Protein AF-A0A0F2PJT3-F1 (afdb_monomer)

Mean predicted aligned error: 12.68 Å

Radius of gyration: 18.32 Å; Cα contacts (8 Å, |Δi|>4): 9; chains: 1; bounding box: 47×33×47 Å

Secondary structure (DSSP, 8-state):
--HHHHHHHHHHHHHHHHHHHHHHHHHHTS-HHHHHHTTPSPTTS-----S---S-------

Foldseek 3Di:
DPPVVVVVVVVVVVVVVVVVVVVLVVLLPDPPVVCVVVCPPPPPPDNCPDPDPDPPDDDDDD

pLDDT: mean 75.23, std 15.41, range [44.56, 90.62]

Structure (mmCIF, N/CA/C/O backbone):
data_AF-A0A0F2PJT3-F1
#
_entry.id   AF-A0A0F2PJT3-F1
#
loop_
_atom_site.group_PDB
_atom_site.id
_atom_site.type_symbol
_atom_site.label_atom_id
_atom_site.label_alt_id
_atom_site.label_comp_id
_atom_site.label_asym_id
_atom_site.label_entity_id
_atom_site.label_seq_id
_atom_site.pdbx_PDB_ins_code
_atom_site.Cartn_x
_atom_site.Cartn_y
_atom_site.Cartn_z
_atom_site.occupancy
_atom_site.B_iso_or_equiv
_atom_site.auth_seq_id
_atom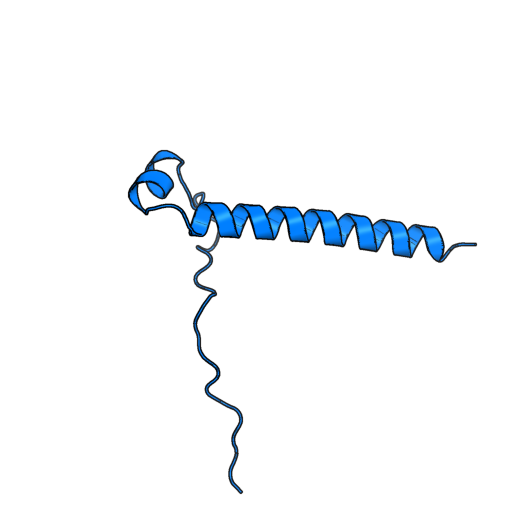_site.auth_comp_id
_atom_site.auth_asym_i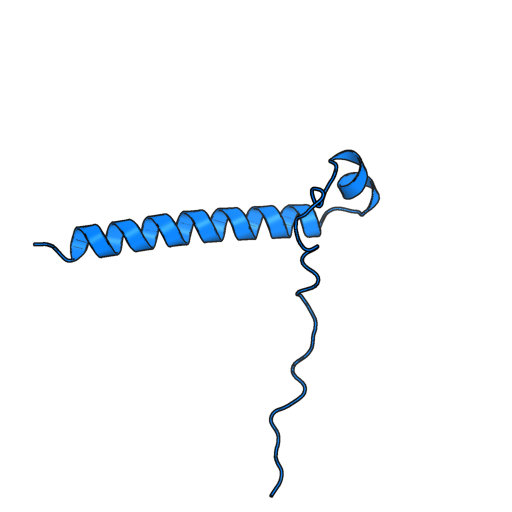d
_atom_site.auth_atom_id
_atom_site.pdbx_PDB_model_num
ATOM 1 N N . MET A 1 1 ? 19.564 -2.509 -28.676 1.00 55.66 1 MET A N 1
ATOM 2 C CA . MET A 1 1 ? 19.003 -3.401 -27.632 1.00 55.66 1 MET A CA 1
ATOM 3 C C . MET A 1 1 ? 18.140 -2.565 -26.691 1.00 55.66 1 MET A C 1
ATOM 5 O O . MET A 1 1 ? 18.682 -1.969 -25.777 1.00 55.66 1 MET A O 1
ATOM 9 N N . PHE A 1 2 ? 16.829 -2.466 -26.935 1.00 60.88 2 PHE A N 1
ATOM 10 C CA . PHE A 1 2 ? 15.918 -1.598 -26.159 1.00 60.88 2 PHE A CA 1
ATOM 11 C C . PHE A 1 2 ? 14.961 -2.371 -25.228 1.00 60.88 2 PHE A C 1
ATOM 13 O O . PHE A 1 2 ? 14.303 -1.776 -24.386 1.00 60.88 2 PHE A O 1
ATOM 20 N N . GLY A 1 3 ? 14.892 -3.705 -25.344 1.00 62.91 3 GLY A N 1
ATOM 21 C CA . GLY A 1 3 ? 13.963 -4.526 -24.553 1.00 62.91 3 GLY A CA 1
ATOM 22 C C . GLY A 1 3 ? 14.424 -4.800 -23.118 1.00 62.91 3 GLY A C 1
ATOM 23 O O . GLY A 1 3 ? 13.613 -4.820 -22.198 1.00 62.91 3 GLY A O 1
ATOM 24 N N . PHE A 1 4 ? 15.732 -4.967 -22.892 1.00 73.31 4 PHE A N 1
ATOM 25 C CA . PHE A 1 4 ? 16.256 -5.342 -21.571 1.00 73.31 4 PHE A CA 1
ATOM 26 C C . PHE A 1 4 ? 16.101 -4.233 -20.522 1.00 73.31 4 PHE A C 1
ATOM 28 O O . PHE A 1 4 ? 15.874 -4.523 -19.349 1.00 73.31 4 PHE A O 1
ATOM 35 N N . THR A 1 5 ? 16.171 -2.965 -20.931 1.00 77.75 5 THR A N 1
ATOM 36 C CA . THR A 1 5 ? 15.983 -1.806 -20.045 1.00 77.75 5 THR A CA 1
ATOM 37 C C . THR A 1 5 ? 14.533 -1.651 -19.597 1.00 77.75 5 THR A C 1
ATOM 39 O O . THR A 1 5 ? 14.286 -1.385 -18.421 1.00 77.75 5 THR A O 1
ATOM 42 N N . GLU A 1 6 ? 13.572 -1.895 -20.490 1.00 80.69 6 GLU A N 1
ATOM 43 C CA . GLU A 1 6 ? 12.140 -1.843 -20.175 1.00 80.69 6 GLU A CA 1
ATOM 44 C C . GLU A 1 6 ? 11.722 -2.998 -19.255 1.00 80.69 6 GLU A C 1
ATOM 46 O O . GLU A 1 6 ? 11.024 -2.777 -18.263 1.00 80.69 6 GLU A O 1
ATOM 51 N N . ILE A 1 7 ? 12.239 -4.209 -19.502 1.00 84.75 7 ILE A N 1
ATOM 52 C CA . ILE A 1 7 ? 12.036 -5.368 -18.617 1.00 84.75 7 ILE A CA 1
ATOM 53 C C . ILE A 1 7 ? 12.630 -5.091 -17.231 1.00 84.75 7 ILE A C 1
ATOM 55 O O . ILE A 1 7 ? 11.977 -5.331 -16.214 1.00 84.75 7 ILE A O 1
ATOM 59 N N . ALA A 1 8 ? 13.846 -4.540 -17.166 1.00 84.62 8 ALA A N 1
ATOM 60 C CA . ALA A 1 8 ? 14.475 -4.184 -15.898 1.00 84.62 8 ALA A CA 1
ATOM 61 C C . ALA A 1 8 ? 13.683 -3.100 -15.147 1.00 84.62 8 ALA A C 1
ATOM 63 O O . ALA A 1 8 ? 13.535 -3.184 -13.924 1.00 84.62 8 ALA A O 1
ATOM 64 N N . ARG A 1 9 ? 13.139 -2.103 -15.857 1.00 85.38 9 ARG A N 1
ATOM 65 C CA . ARG A 1 9 ? 12.280 -1.066 -15.269 1.00 85.38 9 ARG A CA 1
ATOM 66 C C . ARG A 1 9 ? 11.002 -1.671 -14.695 1.00 85.38 9 ARG A C 1
ATOM 68 O O . ARG A 1 9 ? 10.674 -1.399 -13.540 1.00 85.38 9 ARG A O 1
ATOM 75 N N . TYR A 1 10 ? 10.340 -2.542 -15.453 1.00 87.00 10 TYR A N 1
ATOM 76 C CA . TYR A 1 10 ? 9.123 -3.214 -15.007 1.00 87.00 10 TYR A CA 1
ATOM 77 C C . TYR A 1 10 ? 9.377 -4.123 -13.799 1.00 87.00 10 TYR A C 1
ATOM 79 O O . TYR A 1 10 ? 8.651 -4.056 -12.810 1.00 87.00 10 TYR A O 1
ATOM 87 N N . ALA A 1 11 ? 10.460 -4.904 -13.809 1.00 88.50 11 ALA A N 1
ATOM 88 C CA . ALA A 1 11 ? 10.836 -5.758 -12.683 1.00 88.50 11 ALA A CA 1
ATOM 89 C C . ALA A 1 11 ? 11.116 -4.950 -11.403 1.00 88.50 11 ALA A C 1
ATOM 91 O O . ALA A 1 11 ? 10.717 -5.356 -10.308 1.00 88.50 11 ALA A O 1
ATOM 92 N N . ARG A 1 12 ? 11.766 -3.783 -11.522 1.00 87.94 12 ARG A N 1
ATOM 93 C CA . ARG A 1 12 ? 11.996 -2.869 -10.389 1.00 87.94 12 ARG A CA 1
ATOM 94 C C . ARG A 1 12 ? 10.690 -2.295 -9.855 1.00 87.94 12 ARG A C 1
ATOM 96 O O . ARG A 1 12 ? 10.484 -2.314 -8.642 1.00 87.94 12 ARG A O 1
ATOM 103 N N . GLN A 1 13 ? 9.812 -1.833 -10.743 1.00 90.19 13 GLN A N 1
ATOM 104 C CA . GLN A 1 13 ? 8.502 -1.311 -10.364 1.00 90.19 13 GLN A CA 1
ATOM 105 C C . GLN A 1 13 ? 7.665 -2.393 -9.675 1.00 90.19 13 GLN A C 1
ATOM 107 O O . GLN A 1 13 ? 7.135 -2.162 -8.593 1.00 90.19 13 GLN A O 1
ATOM 112 N N . TRP A 1 14 ? 7.640 -3.605 -10.227 1.00 88.25 14 TRP A N 1
ATOM 113 C CA . TRP A 1 14 ? 6.953 -4.746 -9.632 1.00 88.25 14 TRP A CA 1
ATOM 114 C C . TRP A 1 14 ? 7.501 -5.099 -8.246 1.00 88.25 14 TRP A C 1
ATOM 116 O O . TRP A 1 14 ? 6.730 -5.277 -7.303 1.00 88.25 14 TRP A O 1
ATOM 126 N N . ARG A 1 15 ? 8.829 -5.136 -8.078 1.00 90.19 15 ARG A N 1
ATOM 127 C CA . ARG A 1 15 ? 9.458 -5.391 -6.773 1.00 90.19 15 ARG A CA 1
ATOM 128 C C . ARG A 1 15 ? 9.112 -4.307 -5.750 1.00 90.19 15 ARG A C 1
ATOM 130 O O . ARG A 1 15 ? 8.836 -4.640 -4.598 1.00 90.19 15 ARG A O 1
ATOM 137 N N . ALA A 1 16 ? 9.115 -3.038 -6.155 1.00 90.62 16 ALA A N 1
ATOM 138 C CA . ALA A 1 16 ? 8.734 -1.924 -5.290 1.00 90.62 16 ALA A CA 1
ATOM 139 C C . ALA A 1 16 ? 7.260 -2.029 -4.863 1.00 90.62 16 ALA A C 1
ATOM 141 O O . ALA A 1 16 ? 6.967 -1.961 -3.668 1.00 90.62 16 ALA A O 1
ATOM 142 N N . SER A 1 17 ? 6.357 -2.300 -5.809 1.00 88.62 17 SER A N 1
ATOM 143 C CA . SER A 1 17 ? 4.933 -2.524 -5.534 1.00 88.62 17 SER A CA 1
ATOM 144 C C . SER A 1 17 ? 4.714 -3.709 -4.596 1.00 88.62 17 SER A C 1
ATOM 146 O O . SER A 1 17 ? 3.956 -3.606 -3.635 1.00 88.62 17 SER A O 1
ATOM 148 N N . ARG A 1 18 ? 5.429 -4.820 -4.806 1.00 89.69 18 ARG A N 1
ATOM 149 C CA . ARG A 1 18 ? 5.317 -6.010 -3.955 1.00 89.69 18 ARG A CA 1
ATOM 150 C C . ARG A 1 18 ? 5.847 -5.761 -2.544 1.00 89.69 18 ARG A C 1
ATOM 152 O O . ARG A 1 18 ? 5.236 -6.216 -1.582 1.00 89.69 18 ARG A O 1
ATOM 159 N N . LYS A 1 19 ? 6.940 -5.003 -2.406 1.00 89.38 19 LYS A N 1
ATOM 160 C CA . LYS A 1 19 ? 7.459 -4.578 -1.098 1.00 89.38 19 LYS A CA 1
ATOM 161 C C . LYS A 1 19 ? 6.444 -3.692 -0.368 1.00 89.38 19 LYS A C 1
ATOM 163 O O . LYS A 1 19 ? 6.220 -3.900 0.819 1.00 89.38 19 LYS A O 1
ATOM 168 N N . ARG A 1 20 ? 5.798 -2.755 -1.072 1.00 86.38 20 ARG A N 1
ATOM 169 C CA . ARG A 1 20 ? 4.730 -1.916 -0.503 1.00 86.38 20 ARG A CA 1
ATOM 170 C C . ARG A 1 20 ? 3.536 -2.760 -0.050 1.00 86.38 20 ARG A C 1
ATOM 172 O O . ARG A 1 20 ? 3.110 -2.613 1.088 1.00 86.38 20 ARG A O 1
ATOM 179 N N . ALA A 1 21 ? 3.061 -3.682 -0.885 1.00 86.44 21 ALA A N 1
ATOM 180 C CA . ALA A 1 21 ? 1.950 -4.574 -0.543 1.00 86.44 21 ALA A CA 1
ATOM 181 C C . ALA A 1 21 ? 2.264 -5.482 0.661 1.00 86.44 21 ALA A C 1
ATOM 183 O O . ALA A 1 21 ? 1.408 -5.693 1.515 1.00 86.44 21 ALA A O 1
ATOM 184 N N . ALA A 1 22 ? 3.498 -5.986 0.762 1.00 87.81 22 ALA A N 1
ATOM 185 C CA . ALA A 1 22 ? 3.933 -6.775 1.911 1.00 87.81 22 ALA A CA 1
ATOM 186 C C . ALA A 1 22 ? 3.947 -5.949 3.209 1.00 87.81 22 ALA A C 1
ATOM 188 O O . ALA A 1 22 ? 3.491 -6.441 4.235 1.00 87.81 22 ALA A O 1
ATOM 189 N N . MET A 1 23 ? 4.416 -4.695 3.159 1.00 87.62 23 MET A N 1
ATOM 190 C CA . MET A 1 23 ? 4.388 -3.799 4.322 1.00 87.62 23 MET A CA 1
ATOM 191 C C . MET A 1 23 ? 2.956 -3.472 4.753 1.00 87.62 23 MET A C 1
ATOM 193 O O . MET A 1 23 ? 2.647 -3.603 5.928 1.00 87.62 23 MET A O 1
ATOM 197 N N . VAL A 1 24 ? 2.069 -3.132 3.812 1.00 87.88 24 VAL A N 1
ATOM 198 C CA . VAL A 1 24 ? 0.637 -2.908 4.094 1.00 87.88 24 VAL A CA 1
ATOM 199 C C . VAL A 1 24 ? 0.027 -4.134 4.773 1.00 87.88 24 VAL A C 1
ATOM 201 O O . VAL A 1 24 ? -0.541 -4.021 5.850 1.00 87.88 24 VAL A O 1
ATOM 204 N N . SER A 1 25 ? 0.250 -5.328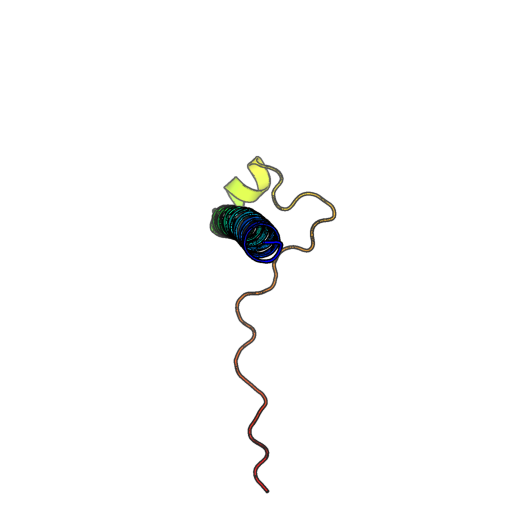 4.213 1.00 86.62 25 SER A N 1
ATOM 205 C CA . SER A 1 25 ? -0.246 -6.573 4.806 1.00 86.62 25 SER A CA 1
ATOM 206 C C . SER A 1 25 ? 0.324 -6.853 6.198 1.00 86.62 25 SER A C 1
ATOM 208 O O . SER A 1 25 ? -0.326 -7.548 6.973 1.00 86.62 25 SER A O 1
ATOM 210 N N . MET A 1 26 ? 1.539 -6.390 6.494 1.00 88.38 26 MET A N 1
ATOM 211 C CA . MET A 1 26 ? 2.145 -6.527 7.815 1.00 88.38 26 MET A CA 1
ATOM 212 C C . MET A 1 26 ? 1.458 -5.596 8.817 1.00 88.38 26 MET A C 1
ATOM 214 O O . MET A 1 26 ? 1.093 -6.052 9.896 1.00 88.38 26 MET A O 1
ATOM 218 N N . PHE A 1 27 ? 1.213 -4.336 8.450 1.00 87.12 27 PHE A N 1
ATOM 219 C CA . PHE A 1 27 ? 0.478 -3.396 9.301 1.00 87.12 27 PHE A CA 1
ATOM 220 C C . PHE A 1 27 ? -0.974 -3.829 9.528 1.00 87.12 27 PHE A C 1
ATOM 222 O O . PHE A 1 27 ? -1.437 -3.812 10.665 1.00 87.12 27 PHE A O 1
ATOM 229 N N . ASP A 1 28 ? -1.646 -4.332 8.491 1.00 84.94 28 ASP A N 1
ATOM 230 C CA . ASP A 1 28 ? -3.010 -4.870 8.594 1.00 84.94 28 ASP A CA 1
ATOM 231 C C . ASP A 1 28 ? -3.089 -6.124 9.482 1.00 84.94 28 ASP A C 1
ATOM 233 O O . ASP A 1 28 ? -4.152 -6.448 10.007 1.00 84.94 28 ASP A O 1
ATOM 237 N N . SER A 1 29 ? -1.975 -6.846 9.653 1.00 87.56 29 SER A N 1
ATOM 238 C CA . SER A 1 29 ? -1.901 -8.017 10.536 1.00 87.56 29 SER A CA 1
ATOM 239 C C . SER A 1 29 ? -1.624 -7.672 12.002 1.00 87.56 29 SER A C 1
ATOM 241 O O . SER A 1 29 ? -1.697 -8.558 12.855 1.00 87.56 29 SER A O 1
ATOM 243 N N . LEU A 1 30 ? -1.299 -6.412 12.313 1.00 87.25 30 LEU A N 1
ATOM 244 C CA . LEU A 1 30 ? -1.091 -5.984 13.694 1.00 87.25 30 LEU A CA 1
ATOM 245 C C . LEU A 1 30 ? -2.422 -5.984 14.466 1.00 87.25 30 LEU A C 1
ATOM 247 O O . LEU A 1 30 ? -3.469 -5.704 13.881 1.00 87.25 30 LEU A O 1
ATOM 251 N N . PRO A 1 31 ? -2.403 -6.228 15.786 1.00 89.62 31 PRO A N 1
ATOM 252 C CA . PRO A 1 31 ? -3.541 -5.970 16.661 1.00 89.62 31 PRO A CA 1
ATOM 253 C C . PRO A 1 31 ? -4.093 -4.548 16.495 1.00 89.62 31 PRO A C 1
ATOM 255 O O . PRO 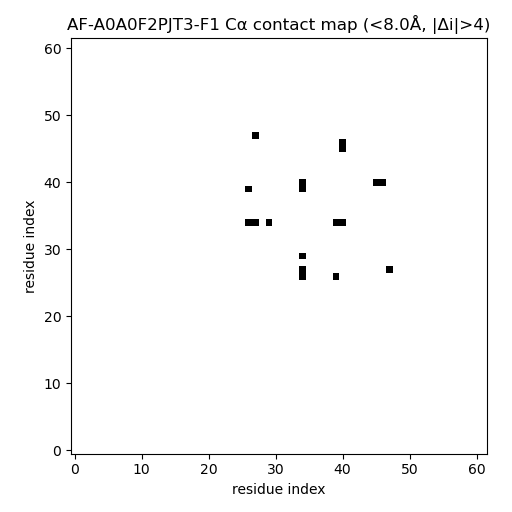A 1 31 ? -3.332 -3.596 16.328 1.00 89.62 31 PRO A O 1
ATOM 258 N N . LEU A 1 32 ? -5.416 -4.395 16.600 1.00 84.31 32 LEU A N 1
ATOM 259 C CA . LEU A 1 32 ? -6.113 -3.111 16.425 1.00 84.31 32 LEU A CA 1
ATOM 260 C C . LEU A 1 32 ? -5.601 -2.001 17.356 1.00 84.31 32 LEU A C 1
ATOM 262 O O . LEU A 1 32 ? -5.636 -0.832 16.989 1.00 84.31 32 LEU A O 1
ATOM 266 N N . GLU A 1 33 ? -5.140 -2.359 18.552 1.00 89.50 33 GLU A N 1
ATOM 267 C CA . GLU A 1 33 ? -4.518 -1.434 19.508 1.00 89.50 33 GLU A CA 1
ATOM 268 C C . GLU A 1 33 ? -3.248 -0.818 18.912 1.00 89.50 33 GLU A C 1
ATOM 270 O O . GLU A 1 33 ? -3.153 0.399 18.785 1.00 89.50 33 GLU A O 1
ATOM 275 N N . LEU A 1 34 ? -2.346 -1.661 18.401 1.00 87.00 34 LEU A N 1
ATOM 276 C CA . LEU A 1 34 ? -1.110 -1.216 17.762 1.00 87.00 34 LEU A CA 1
ATOM 277 C C . LEU A 1 34 ? -1.361 -0.461 16.456 1.00 87.00 34 LEU A C 1
ATOM 279 O O . LEU A 1 34 ? -0.618 0.466 16.152 1.00 87.00 34 LEU A O 1
ATOM 283 N N . GLN A 1 35 ? -2.400 -0.819 15.693 1.00 88.31 35 GLN A N 1
A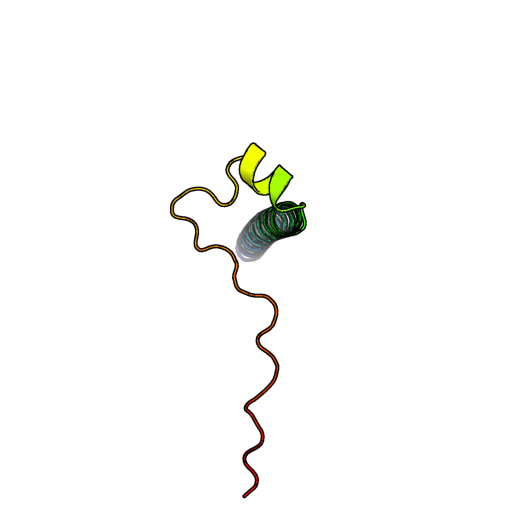TOM 284 C CA . GLN A 1 35 ? -2.787 -0.057 14.499 1.00 88.31 35 GLN A CA 1
ATOM 285 C C . GLN A 1 35 ? -3.186 1.381 14.859 1.00 88.31 35 GLN A C 1
ATOM 287 O O . GLN A 1 35 ? -2.756 2.321 14.193 1.00 88.31 35 GLN A O 1
ATOM 292 N N . LYS A 1 36 ? -3.947 1.571 15.944 1.00 86.12 36 LYS A N 1
ATOM 293 C CA . LYS A 1 36 ? -4.321 2.907 16.432 1.00 86.12 36 LYS A CA 1
ATOM 294 C C . LYS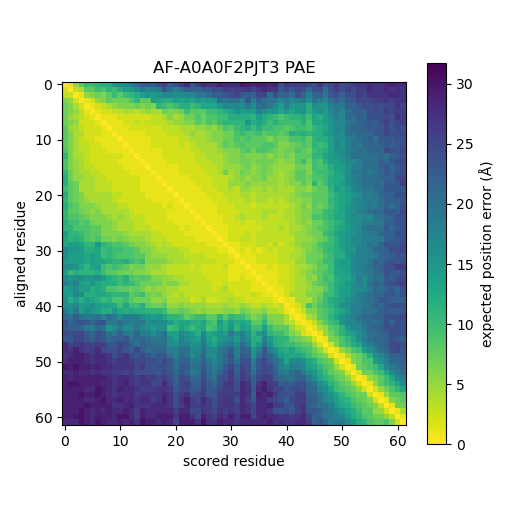 A 1 36 ? -3.111 3.693 16.923 1.00 86.12 36 LYS A C 1
ATOM 296 O O . LYS A 1 36 ? -2.995 4.867 16.580 1.00 86.12 36 LYS A O 1
ATOM 301 N N . ASP A 1 37 ? -2.210 3.046 17.660 1.00 90.44 37 ASP A N 1
ATOM 302 C CA . ASP A 1 37 ? -1.012 3.690 18.212 1.00 90.44 37 ASP A CA 1
ATOM 303 C C . ASP A 1 37 ? -0.105 4.270 17.118 1.00 90.44 37 ASP A C 1
ATOM 305 O O . ASP A 1 37 ? 0.477 5.341 17.288 1.00 90.44 37 ASP A O 1
ATOM 309 N N . ILE A 1 38 ? -0.013 3.595 15.968 1.00 87.75 38 ILE A N 1
ATOM 310 C CA . ILE A 1 38 ? 0.779 4.060 14.818 1.00 87.75 38 ILE A CA 1
ATOM 311 C C . ILE A 1 38 ? -0.024 4.915 13.824 1.00 87.75 38 ILE A C 1
ATOM 313 O O . ILE A 1 38 ? 0.516 5.314 12.792 1.00 87.75 38 ILE A O 1
ATOM 317 N N . GLY A 1 39 ? -1.307 5.177 14.094 1.00 85.69 39 GLY A N 1
ATOM 318 C CA . GLY A 1 39 ? -2.185 5.932 13.197 1.00 85.69 39 GLY A CA 1
ATOM 319 C C . GLY A 1 39 ? -2.482 5.223 11.868 1.00 85.69 39 GLY A C 1
ATOM 320 O O . GLY A 1 39 ? -2.632 5.886 10.841 1.00 85.69 39 GLY A O 1
ATOM 321 N N . TRP A 1 40 ? -2.529 3.887 11.870 1.00 84.44 40 TRP A N 1
ATOM 322 C CA . TRP A 1 40 ? -2.864 3.053 10.716 1.00 84.44 40 TRP A CA 1
ATOM 3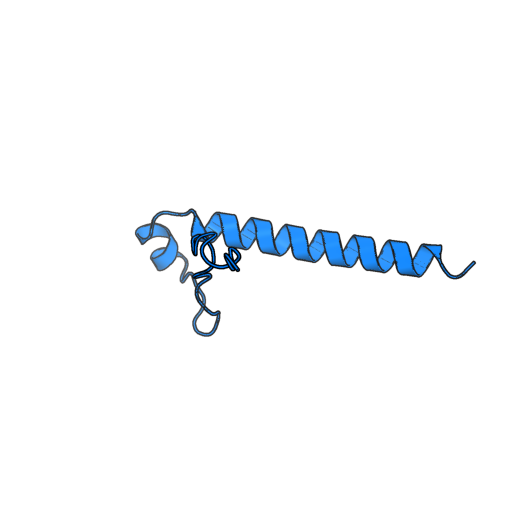23 C C . TRP A 1 40 ? -4.354 2.656 10.709 1.00 84.44 40 TRP A C 1
ATOM 325 O O . TRP A 1 40 ? -4.872 2.248 11.750 1.00 84.44 40 TRP A O 1
ATOM 335 N N . PRO A 1 41 ? -5.045 2.693 9.553 1.00 82.69 41 PRO A N 1
ATOM 336 C CA . PRO A 1 41 ? -4.603 3.276 8.286 1.00 82.69 41 PRO A CA 1
ATOM 337 C C . PRO A 1 41 ? -4.589 4.812 8.345 1.00 82.69 41 PRO A C 1
ATOM 339 O O . PRO A 1 41 ? -5.385 5.430 9.051 1.00 82.69 41 PRO A O 1
ATOM 342 N N . ALA A 1 42 ? -3.696 5.433 7.569 1.00 80.25 42 ALA A N 1
ATOM 343 C CA . ALA A 1 42 ? -3.635 6.888 7.466 1.00 80.25 42 ALA A CA 1
ATOM 344 C C . ALA A 1 42 ? -4.963 7.447 6.924 1.00 80.25 42 ALA A C 1
ATOM 346 O O . ALA A 1 42 ? -5.553 6.879 6.003 1.00 80.25 42 ALA A O 1
ATOM 347 N N . ALA A 1 43 ? -5.428 8.571 7.476 1.00 69.31 43 ALA A N 1
ATOM 348 C CA . ALA A 1 43 ? -6.675 9.207 7.059 1.00 69.31 43 ALA A CA 1
ATOM 349 C C . ALA A 1 43 ? -6.658 9.507 5.545 1.00 69.31 43 ALA A C 1
ATOM 351 O O . ALA A 1 43 ? -5.900 10.358 5.084 1.00 69.31 43 ALA A O 1
ATOM 352 N N . GLY A 1 44 ? -7.483 8.787 4.778 1.00 68.94 44 GLY A N 1
ATOM 353 C CA . GLY A 1 44 ? -7.584 8.911 3.319 1.00 68.94 44 GLY A CA 1
ATOM 354 C C . GLY A 1 44 ? -7.109 7.688 2.528 1.00 68.94 44 GLY A C 1
ATOM 355 O O . GLY A 1 44 ? -7.431 7.586 1.346 1.00 68.94 44 GLY A O 1
ATOM 356 N N . GLU A 1 45 ? -6.416 6.733 3.153 1.00 64.50 45 GLU A N 1
ATOM 357 C CA . GLU A 1 45 ? -6.215 5.416 2.544 1.00 64.50 45 GLU A CA 1
ATOM 358 C C . GLU A 1 45 ? -7.494 4.586 2.745 1.00 64.50 45 GLU A C 1
ATOM 360 O O . GLU A 1 45 ? -7.995 4.500 3.874 1.00 64.50 45 GLU A O 1
ATOM 365 N N . PRO A 1 46 ? -8.058 3.970 1.688 1.00 60.00 46 PRO A N 1
ATOM 366 C CA . PRO A 1 46 ? -9.133 3.014 1.875 1.00 60.00 46 PRO A CA 1
ATOM 367 C C . PRO A 1 46 ? -8.564 1.885 2.729 1.00 60.00 46 PRO A C 1
ATOM 369 O O . PRO A 1 46 ? -7.655 1.179 2.291 1.00 60.00 46 PRO A O 1
ATOM 372 N N . ALA A 1 47 ? -9.074 1.732 3.956 1.00 60.75 47 ALA A N 1
ATOM 373 C CA . ALA A 1 47 ? -8.784 0.565 4.775 1.00 60.75 47 ALA A CA 1
ATOM 374 C C . ALA A 1 47 ? -8.929 -0.656 3.867 1.00 60.75 47 ALA A C 1
ATOM 376 O O . ALA A 1 47 ? -9.980 -0.810 3.235 1.00 60.75 47 ALA A O 1
ATOM 377 N N . SER A 1 48 ? -7.856 -1.440 3.731 1.00 59.47 48 SER A N 1
ATOM 378 C CA . SER A 1 48 ? -7.756 -2.591 2.834 1.00 59.47 48 SER A CA 1
ATOM 379 C C . SER A 1 48 ? -8.746 -3.670 3.282 1.00 59.47 48 SER A C 1
ATOM 381 O O . SER A 1 48 ? -8.405 -4.704 3.846 1.00 59.47 48 SER A O 1
ATOM 383 N N . THR A 1 49 ? -10.029 -3.411 3.044 1.00 51.72 49 THR A N 1
ATOM 384 C CA . THR A 1 49 ? -11.181 -4.258 3.352 1.00 51.72 49 THR A CA 1
ATOM 385 C C . THR A 1 49 ? -11.311 -5.267 2.214 1.00 51.72 49 THR A C 1
ATOM 387 O O . THR A 1 49 ? -12.321 -5.362 1.526 1.00 51.72 49 THR A O 1
ATOM 390 N N . GLY A 1 50 ? -10.198 -5.942 1.932 1.00 51.62 50 GLY A N 1
ATOM 391 C CA . GLY A 1 50 ? -9.942 -6.626 0.672 1.00 51.62 50 GLY A CA 1
ATOM 392 C C . GLY A 1 50 ? -9.218 -7.948 0.861 1.00 51.62 50 GLY A C 1
ATOM 393 O O . GLY A 1 50 ? -8.419 -8.350 0.022 1.00 51.62 50 GLY A O 1
ATOM 394 N N . ARG A 1 51 ? -9.488 -8.651 1.960 1.00 54.84 51 ARG A N 1
ATOM 395 C CA . ARG A 1 51 ? -9.346 -10.106 1.992 1.00 54.84 51 ARG A CA 1
ATOM 396 C C . ARG A 1 51 ? -10.616 -10.678 2.601 1.00 54.84 51 ARG A C 1
ATOM 398 O O . ARG A 1 51 ? -10.955 -10.359 3.735 1.00 54.84 51 ARG A O 1
ATOM 405 N N . THR A 1 52 ? -11.264 -11.549 1.827 1.00 49.66 52 THR A N 1
ATOM 406 C CA . THR A 1 52 ? -12.471 -12.343 2.138 1.00 49.66 52 THR A CA 1
ATOM 407 C C . THR A 1 52 ? -13.835 -11.765 1.716 1.00 49.66 52 THR A C 1
ATOM 409 O O . THR A 1 52 ? -14.777 -11.713 2.491 1.00 49.66 52 THR A O 1
ATOM 412 N N . GLN A 1 53 ? -13.992 -11.444 0.431 1.00 47.53 53 GLN A N 1
ATOM 413 C CA . GLN A 1 53 ? -15.141 -11.955 -0.334 1.00 47.53 53 GLN A CA 1
ATOM 414 C C . GLN A 1 53 ? -14.500 -12.850 -1.403 1.0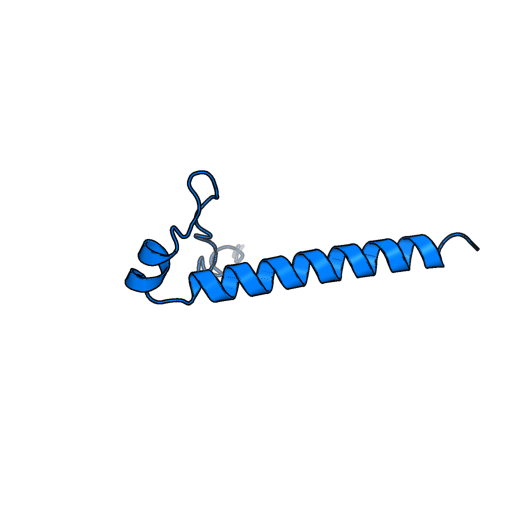0 47.53 53 GLN A C 1
ATOM 416 O O . GLN A 1 53 ? -13.893 -12.371 -2.348 1.00 47.53 53 GLN A O 1
ATOM 421 N N . GLY A 1 54 ? -14.294 -14.137 -1.138 1.00 44.56 54 GLY A N 1
ATOM 422 C CA . GLY A 1 54 ? -15.401 -15.075 -1.068 1.00 44.56 54 GLY A CA 1
ATOM 423 C C . GLY A 1 54 ? -15.751 -15.436 -2.505 1.00 44.56 54 GLY A C 1
ATOM 424 O O . GLY A 1 54 ? -16.488 -14.714 -3.161 1.00 44.56 54 GLY A O 1
ATOM 425 N N . ALA A 1 55 ? -15.149 -16.514 -2.996 1.00 47.56 55 ALA A N 1
ATOM 426 C CA . ALA A 1 55 ? -15.433 -17.134 -4.279 1.00 47.56 55 ALA A CA 1
ATOM 427 C C . ALA A 1 55 ? -16.904 -17.589 -4.347 1.00 47.56 55 ALA A C 1
ATOM 429 O O . ALA A 1 55 ? -17.221 -18.754 -4.128 1.00 47.56 55 ALA A O 1
ATOM 430 N N . ALA A 1 56 ? -17.807 -16.657 -4.621 1.00 54.84 56 ALA A N 1
ATOM 431 C CA . ALA A 1 56 ? -19.223 -16.905 -4.817 1.00 54.84 56 ALA A CA 1
ATOM 432 C C . ALA A 1 56 ? -19.691 -15.995 -5.951 1.00 54.84 56 ALA A C 1
ATOM 434 O O . ALA A 1 56 ? -20.025 -14.848 -5.705 1.00 54.84 56 ALA A O 1
ATOM 435 N N . HIS A 1 57 ? -19.590 -16.486 -7.190 1.00 48.44 57 HIS A N 1
ATOM 436 C CA . HIS A 1 57 ? -20.473 -16.197 -8.334 1.00 48.44 57 HIS A CA 1
ATOM 437 C C . HIS A 1 57 ? -19.761 -16.512 -9.658 1.00 48.44 57 HIS A C 1
ATOM 439 O O . HIS A 1 57 ? -19.338 -15.615 -10.376 1.00 48.44 57 HIS A O 1
ATOM 445 N N . ALA A 1 58 ? -19.647 -17.799 -9.997 1.00 52.66 58 ALA A N 1
ATOM 446 C CA . ALA A 1 58 ? -19.526 -18.237 -11.392 1.00 52.66 58 ALA A CA 1
ATOM 447 C C . ALA A 1 58 ? -19.901 -19.724 -11.546 1.00 52.66 58 ALA A C 1
ATOM 449 O O . ALA A 1 58 ? -19.113 -20.534 -12.018 1.00 52.66 58 ALA A O 1
ATOM 450 N N . HIS A 1 59 ? -21.121 -20.083 -11.146 1.00 58.47 59 HIS A N 1
ATOM 451 C CA . HIS A 1 59 ? -21.816 -21.229 -11.733 1.00 58.47 59 HIS A CA 1
ATOM 452 C C . HIS A 1 59 ? -23.138 -20.721 -12.312 1.00 58.47 59 HIS A C 1
ATOM 454 O O . HIS A 1 59 ? -24.108 -20.598 -11.565 1.00 58.47 59 HIS A O 1
ATOM 460 N N . PRO A 1 60 ? -23.221 -20.406 -13.614 1.00 61.22 60 PRO A N 1
ATOM 461 C CA . PRO A 1 60 ? -24.478 -20.533 -14.317 1.00 61.22 60 PRO A CA 1
ATOM 462 C C . PRO A 1 60 ? -24.647 -22.014 -14.677 1.00 61.22 60 PRO A C 1
ATOM 464 O O . PRO A 1 60 ? -23.986 -22.536 -15.569 1.00 61.22 60 PRO A O 1
ATOM 467 N N . MET A 1 61 ? -25.502 -22.698 -13.918 1.00 50.72 61 MET A N 1
ATOM 468 C CA . MET A 1 61 ? -26.249 -23.838 -14.441 1.00 50.72 61 MET A CA 1
ATOM 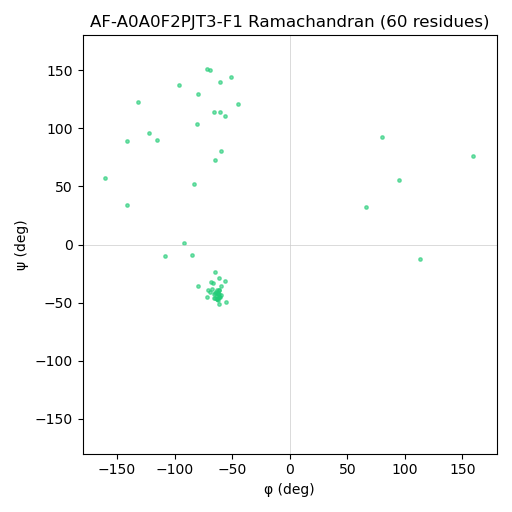469 C C . MET A 1 61 ? -27.202 -23.286 -15.499 1.00 50.72 61 MET A C 1
ATOM 471 O O . MET A 1 61 ? -28.092 -22.521 -15.135 1.00 50.72 61 MET A O 1
ATOM 475 N N . LEU A 1 62 ? -26.991 -23.657 -16.760 1.00 56.81 62 LEU A N 1
ATOM 476 C CA . LEU A 1 62 ? -28.016 -23.847 -17.789 1.00 56.81 62 LEU A CA 1
ATOM 477 C C . LEU A 1 62 ? -27.471 -24.848 -18.810 1.00 56.81 62 LEU A C 1
ATOM 479 O O . LEU A 1 62 ? -26.354 -24.606 -19.319 1.00 56.81 62 LEU A O 1
#

Sequence (62 aa):
MFGFTEIARYARQWRASRKRAAMVSMFDSLPLELQKDIGWPAAGEPASTGRTQGAAHAHPML

Solvent-accessible surface area (backbone atoms only — not comparable to full-atom values): 4107 Å² total; per-residue (Å²): 137,74,63,68,62,54,51,52,50,49,54,50,51,50,51,52,52,51,52,50,53,51,51,52,56,51,57,72,65,45,58,71,67,60,23,55,76,72,51,52,71,50,95,86,58,79,68,82,88,77,81,82,85,67,99,78,87,86,80,84,90,126